Protein AF-A0A821GHP3-F1 (afdb_monomer_lite)

Radius of gyration: 17.49 Å; chains: 1; bounding box: 36×25×50 Å

Secondary structure (DSSP, 8-state):
--HHHH---EEEETTTTEEEE--TTS--SS---B---TTTT-TT-BSS---B--HHHHHHHHHHHHHHHHHHHTTS---SEEEETTEEEEEEEETTEEEEE-

InterPro domains:
  IPR010401 Glycogen debranching enzyme [PTHR10569] (1-86)
  IPR032790 Glycogen debranching enzyme, C-terminal [PF06202] (4-76)

pLDDT: mean 82.2, std 9.59, range [53.47, 97.5]

Foldseek 3Di:
DDPVQVDKDWDAPQVFRATFIGDQQAADDPQGDQDCDPPVVRHSGRPDHPGTGRPVRLVVVQVVLVVQCVCCVVVNHVDQWDADPVGIWGQDDDPSGGIHGD

Organism: NCBI:txid392032

Structure (mmCIF, N/CA/C/O backbone):
data_AF-A0A821GHP3-F1
#
_entry.id   AF-A0A821GHP3-F1
#
loop_
_atom_site.group_PDB
_atom_site.id
_atom_site.type_symbol
_atom_site.label_atom_id
_atom_site.label_alt_id
_atom_site.label_comp_id
_atom_site.label_asym_id
_atom_site.label_entity_id
_atom_site.label_seq_id
_atom_site.pdbx_PDB_ins_code
_atom_site.Cartn_x
_atom_site.Cartn_y
_atom_site.Cartn_z
_atom_site.occupancy
_atom_site.B_iso_or_equiv
_atom_site.auth_seq_id
_atom_site.auth_comp_id
_atom_site.auth_asym_id
_atom_site.auth_atom_id
_atom_site.pdbx_PDB_model_num
ATOM 1 N N . MET A 1 1 ? 4.175 -6.725 -24.291 1.00 62.25 1 MET A N 1
ATOM 2 C CA . MET A 1 1 ? 4.151 -7.314 -22.939 1.00 62.25 1 MET A CA 1
ATOM 3 C C . MET A 1 1 ? 4.434 -8.789 -23.109 1.00 62.25 1 MET A C 1
ATOM 5 O O . MET A 1 1 ? 3.852 -9.371 -24.017 1.00 62.25 1 MET A O 1
ATOM 9 N N . SER A 1 2 ? 5.380 -9.334 -22.354 1.00 70.75 2 SER A N 1
ATOM 10 C CA . SER A 1 2 ? 5.669 -10.767 -22.388 1.00 70.75 2 SER A CA 1
ATOM 11 C C . SER A 1 2 ? 4.670 -11.535 -21.514 1.00 70.75 2 SER A C 1
ATOM 13 O O . SER A 1 2 ? 3.975 -10.923 -20.694 1.00 70.75 2 SER A O 1
ATOM 15 N N . ASP A 1 3 ? 4.594 -12.856 -21.671 1.00 80.94 3 ASP A N 1
ATOM 16 C CA . ASP A 1 3 ? 3.702 -13.704 -20.868 1.00 80.94 3 ASP A CA 1
ATOM 17 C C . ASP A 1 3 ? 4.049 -13.627 -19.371 1.00 80.94 3 ASP A C 1
ATOM 19 O O . ASP A 1 3 ? 3.171 -13.654 -18.509 1.00 80.94 3 ASP A O 1
ATOM 23 N N . GLU A 1 4 ? 5.324 -13.416 -19.036 1.00 75.38 4 GLU A N 1
ATOM 24 C CA . GLU A 1 4 ? 5.788 -13.202 -17.664 1.00 75.38 4 GLU A CA 1
ATOM 25 C C . GLU A 1 4 ? 5.211 -11.920 -17.046 1.00 75.38 4 GLU A C 1
ATOM 27 O O . GLU A 1 4 ? 4.986 -11.867 -15.837 1.00 75.38 4 GLU A O 1
ATOM 32 N N . GLY A 1 5 ? 4.910 -10.904 -17.861 1.00 71.12 5 GLY A N 1
ATOM 33 C CA . GLY A 1 5 ? 4.265 -9.666 -17.421 1.00 71.12 5 GLY A CA 1
ATOM 34 C C . GLY A 1 5 ? 2.806 -9.849 -16.991 1.00 71.12 5 GLY A C 1
ATOM 35 O O . GLY A 1 5 ? 2.290 -9.034 -16.226 1.00 71.12 5 GLY A O 1
ATOM 36 N N . LEU A 1 6 ? 2.137 -10.922 -17.426 1.00 78.31 6 LEU A N 1
ATOM 37 C CA . LEU A 1 6 ? 0.749 -11.215 -17.046 1.00 78.31 6 LEU A CA 1
ATOM 38 C C . LEU A 1 6 ? 0.642 -11.753 -15.613 1.00 78.31 6 LEU A C 1
ATOM 40 O O . LEU A 1 6 ? -0.339 -11.476 -14.921 1.00 78.31 6 LEU A O 1
ATOM 44 N N . ASN A 1 7 ? 1.665 -12.473 -15.148 1.00 82.19 7 ASN A N 1
ATOM 45 C CA . ASN A 1 7 ? 1.687 -13.100 -13.831 1.00 82.19 7 ASN A CA 1
ATOM 46 C C . ASN A 1 7 ? 2.160 -12.115 -12.764 1.00 82.19 7 ASN A C 1
ATOM 48 O O . ASN A 1 7 ? 3.353 -11.982 -12.480 1.00 82.19 7 ASN A O 1
ATOM 52 N N . ASN A 1 8 ? 1.198 -11.420 -12.168 1.00 77.62 8 ASN A N 1
ATOM 53 C CA . ASN A 1 8 ? 1.4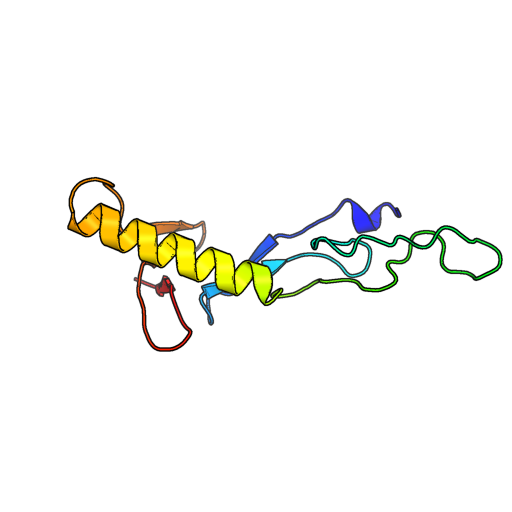60 -10.392 -11.180 1.00 77.62 8 ASN A CA 1
ATOM 54 C C . ASN A 1 8 ? 1.138 -10.858 -9.758 1.00 77.62 8 ASN A C 1
ATOM 56 O O . ASN A 1 8 ? 0.117 -11.507 -9.537 1.00 77.62 8 ASN A O 1
ATOM 60 N N . LYS A 1 9 ? 1.981 -10.495 -8.790 1.00 83.38 9 LYS A N 1
ATOM 61 C CA . LYS A 1 9 ? 1.746 -10.757 -7.367 1.00 83.38 9 LYS A CA 1
ATOM 62 C C . LYS A 1 9 ? 1.757 -9.432 -6.629 1.00 83.38 9 LYS A C 1
ATOM 64 O O . LYS A 1 9 ? 2.712 -8.679 -6.754 1.00 83.38 9 LYS A O 1
ATOM 69 N N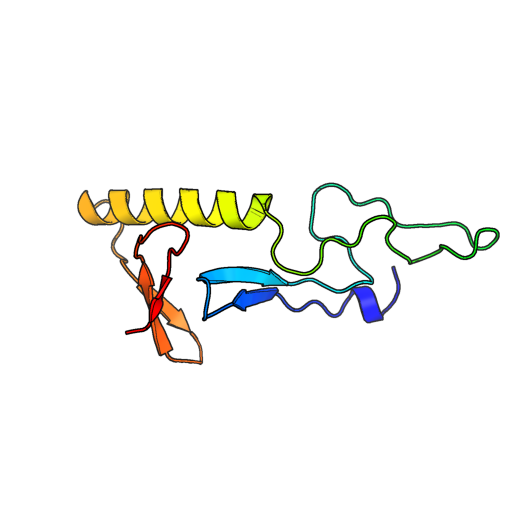 . ILE A 1 10 ? 0.700 -9.166 -5.875 1.00 87.12 10 ILE A N 1
ATOM 70 C CA . ILE A 1 10 ? 0.547 -7.962 -5.059 1.00 87.12 10 ILE A CA 1
ATOM 71 C C . ILE A 1 10 ? 0.140 -8.421 -3.664 1.00 87.12 10 ILE A C 1
ATOM 73 O O . ILE A 1 10 ? -0.648 -9.359 -3.526 1.00 87.12 10 ILE A O 1
ATOM 77 N N . GLY A 1 11 ? 0.684 -7.783 -2.640 1.00 88.06 11 GLY A N 1
ATOM 78 C CA . GLY A 1 11 ? 0.389 -8.096 -1.256 1.00 88.06 11 GLY A CA 1
ATOM 79 C C . GLY A 1 11 ? 0.865 -7.009 -0.306 1.00 88.06 11 GLY A C 1
ATOM 80 O O . GLY A 1 11 ? 1.150 -5.877 -0.699 1.00 88.06 11 GLY A O 1
ATOM 81 N N . ILE A 1 12 ? 0.926 -7.385 0.965 1.00 87.50 12 ILE A N 1
ATOM 82 C CA . ILE A 1 12 ? 1.433 -6.551 2.045 1.00 87.50 12 ILE A CA 1
ATOM 83 C C . ILE A 1 12 ? 2.699 -7.206 2.582 1.00 87.50 12 ILE A C 1
ATOM 85 O O . ILE A 1 12 ? 2.703 -8.399 2.892 1.00 87.50 12 ILE A O 1
ATOM 89 N N . ASP A 1 13 ? 3.766 -6.429 2.727 1.00 85.75 13 ASP A N 1
ATOM 90 C CA . ASP A 1 13 ? 4.899 -6.845 3.542 1.00 85.75 13 ASP A CA 1
ATOM 91 C C . ASP A 1 13 ? 4.485 -6.781 5.014 1.00 85.75 13 ASP A C 1
ATOM 93 O O . ASP A 1 13 ? 4.356 -5.706 5.592 1.00 85.75 13 ASP A O 1
ATOM 97 N N . THR 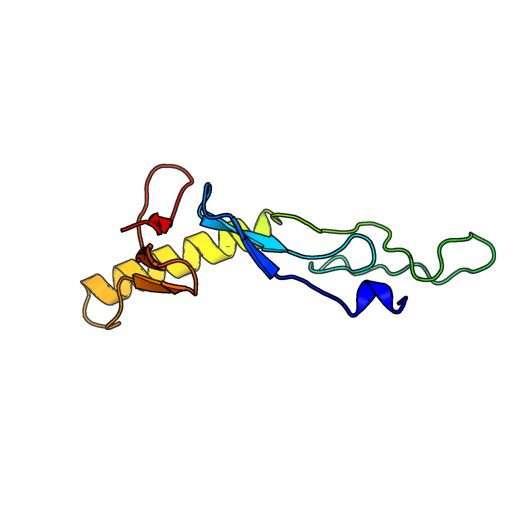A 1 14 ? 4.284 -7.938 5.637 1.00 79.88 14 THR A N 1
ATOM 98 C CA . THR A 1 14 ? 3.800 -8.043 7.019 1.00 79.88 14 THR A CA 1
ATOM 99 C C . THR A 1 14 ? 4.774 -7.482 8.056 1.00 79.88 14 THR A C 1
ATOM 101 O O . THR A 1 14 ? 4.374 -7.291 9.200 1.00 79.88 14 THR A O 1
ATOM 104 N N . LYS A 1 15 ? 6.041 -7.219 7.698 1.00 80.38 15 LYS A N 1
ATOM 105 C CA . LYS A 1 15 ? 7.005 -6.564 8.597 1.00 80.38 15 LYS A CA 1
ATOM 106 C C . LYS A 1 15 ? 6.834 -5.050 8.630 1.00 80.38 15 LYS A C 1
ATOM 108 O O . LYS A 1 15 ? 7.121 -4.435 9.650 1.00 80.38 15 LYS A O 1
ATOM 113 N N . THR A 1 16 ? 6.421 -4.452 7.513 1.00 81.44 16 THR A N 1
ATOM 114 C CA . THR A 1 16 ? 6.343 -2.991 7.346 1.00 81.44 16 THR A CA 1
ATOM 115 C C . THR A 1 16 ? 4.908 -2.475 7.204 1.00 81.44 16 THR A C 1
ATOM 117 O O . THR A 1 16 ? 4.653 -1.282 7.345 1.00 81.44 16 THR A O 1
ATOM 120 N N . GLY A 1 17 ? 3.955 -3.353 6.900 1.00 81.62 17 GLY A N 1
ATOM 121 C CA . GLY A 1 17 ? 2.600 -2.992 6.493 1.00 81.62 17 GLY A CA 1
ATOM 122 C C . GLY A 1 17 ? 2.525 -2.379 5.091 1.00 81.62 17 GLY A C 1
ATOM 123 O O . GLY A 1 17 ? 1.455 -1.946 4.673 1.00 81.62 17 GLY A O 1
ATOM 124 N N . PHE A 1 18 ? 3.632 -2.316 4.343 1.00 88.44 18 PHE A N 1
ATOM 125 C CA . PHE A 1 18 ? 3.653 -1.649 3.045 1.00 88.44 18 PHE A CA 1
ATOM 126 C C . PHE A 1 18 ? 3.034 -2.517 1.958 1.00 88.44 18 PHE A C 1
ATOM 128 O O . PHE A 1 18 ? 3.335 -3.705 1.845 1.00 88.44 18 PHE A O 1
ATOM 135 N N .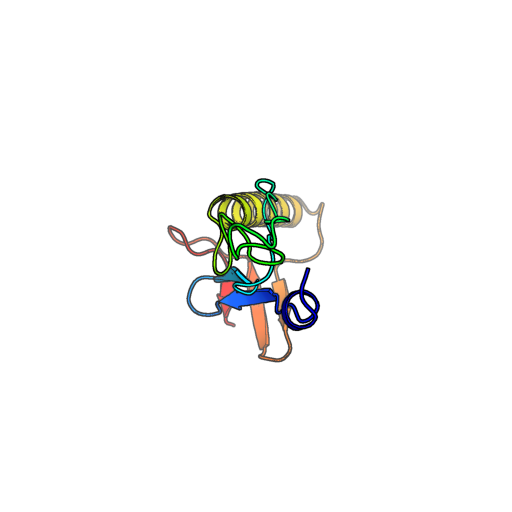 VAL A 1 19 ? 2.231 -1.883 1.103 1.00 88.94 19 VAL A N 1
ATOM 136 C CA . VAL A 1 19 ? 1.802 -2.481 -0.162 1.00 88.94 19 VAL A CA 1
ATOM 137 C C . VAL A 1 19 ? 3.034 -2.704 -1.028 1.00 88.94 19 VAL A C 1
ATOM 139 O O . VAL A 1 19 ? 3.796 -1.768 -1.284 1.00 88.94 19 VAL A O 1
ATOM 142 N N . CYS A 1 20 ? 3.216 -3.940 -1.471 1.00 88.75 20 CYS A N 1
ATOM 143 C CA . CYS A 1 20 ? 4.302 -4.348 -2.342 1.00 88.75 20 CYS A CA 1
ATOM 144 C C . CYS A 1 20 ? 3.779 -5.290 -3.424 1.00 88.75 20 CYS A C 1
ATOM 146 O O . CYS A 1 20 ? 2.813 -6.029 -3.224 1.00 88.75 20 CYS A O 1
ATOM 148 N N . GLY A 1 21 ? 4.395 -5.267 -4.597 1.00 86.75 21 GLY A N 1
ATOM 149 C CA . GLY A 1 21 ? 3.943 -6.119 -5.684 1.00 86.75 21 GLY A CA 1
ATOM 150 C C . GLY A 1 21 ? 4.680 -5.871 -6.978 1.00 86.75 21 GLY A C 1
ATOM 151 O O . GLY A 1 21 ? 5.731 -5.234 -6.992 1.00 86.75 21 GLY A O 1
ATOM 152 N N . GLY A 1 22 ? 4.141 -6.411 -8.059 1.00 84.56 22 GLY A N 1
ATOM 153 C CA . GLY A 1 22 ? 4.709 -6.239 -9.379 1.00 84.56 22 GLY A CA 1
ATOM 154 C C . GLY A 1 22 ? 5.634 -7.362 -9.792 1.00 84.56 22 GLY A C 1
ATOM 155 O O . GLY A 1 22 ? 5.919 -8.325 -9.076 1.00 84.56 22 GLY A O 1
ATOM 156 N N . ASN A 1 23 ? 6.112 -7.215 -11.017 1.00 81.31 23 ASN A N 1
ATOM 157 C CA . ASN A 1 23 ? 7.222 -7.978 -11.532 1.00 81.31 23 ASN A CA 1
ATOM 158 C C . ASN A 1 23 ? 8.036 -7.082 -12.468 1.00 81.31 23 ASN A C 1
ATOM 160 O O . ASN A 1 23 ? 7.521 -6.132 -13.059 1.00 81.31 23 ASN A O 1
ATOM 164 N N . ARG A 1 24 ? 9.304 -7.437 -12.658 1.00 78.94 24 ARG A N 1
ATOM 165 C CA . ARG A 1 24 ? 10.246 -6.721 -13.530 1.00 78.94 24 ARG A CA 1
ATOM 166 C C . ARG A 1 24 ? 9.836 -6.609 -15.009 1.00 78.94 24 ARG A C 1
ATOM 168 O O . ARG A 1 24 ? 10.560 -5.985 -15.778 1.00 78.94 24 ARG A O 1
ATOM 175 N N . TRP A 1 25 ? 8.762 -7.274 -15.432 1.00 74.94 25 TRP A N 1
ATOM 176 C CA . TRP A 1 25 ? 8.258 -7.331 -16.810 1.00 74.94 25 TRP A CA 1
ATOM 177 C C . TRP A 1 25 ? 7.003 -6.468 -17.003 1.00 74.94 25 TRP A C 1
ATOM 179 O O . TRP A 1 25 ? 6.475 -6.378 -18.114 1.00 74.94 25 TRP A O 1
ATOM 189 N N . LYS A 1 26 ? 6.522 -5.826 -15.931 1.00 71.06 26 LYS A N 1
ATOM 190 C CA . LYS A 1 26 ? 5.290 -5.046 -15.892 1.00 71.06 26 LYS A CA 1
ATOM 191 C C . LYS A 1 26 ? 5.521 -3.687 -15.229 1.00 71.06 26 LYS A C 1
ATOM 193 O O . LYS A 1 26 ? 6.408 -3.509 -14.400 1.00 71.06 26 LYS A O 1
ATOM 198 N N . PHE A 1 27 ? 4.676 -2.733 -15.594 1.00 66.19 27 PHE A N 1
ATOM 199 C CA . PHE A 1 27 ? 4.527 -1.467 -14.890 1.00 66.19 27 PHE A CA 1
ATOM 200 C C . PHE A 1 27 ? 3.297 -1.517 -13.999 1.00 66.19 27 PHE A C 1
ATOM 202 O O . PHE A 1 27 ? 2.242 -1.991 -14.422 1.00 66.19 27 PHE A O 1
ATOM 209 N N . GLU A 1 28 ? 3.428 -0.998 -12.785 1.00 59.62 28 GLU A N 1
ATOM 210 C CA . GLU A 1 28 ? 2.303 -0.877 -11.852 1.00 59.62 28 GLU A CA 1
ATOM 211 C C . GLU A 1 28 ? 1.946 0.577 -11.536 1.00 59.62 28 GLU A C 1
ATOM 213 O O . GLU A 1 28 ? 0.885 0.857 -10.982 1.00 59.62 28 GLU A O 1
ATOM 218 N N . ALA A 1 29 ? 2.824 1.515 -11.892 1.00 61.84 29 ALA A N 1
ATOM 219 C CA . ALA A 1 29 ? 2.639 2.939 -11.670 1.00 61.84 29 ALA A CA 1
ATOM 220 C C . ALA A 1 29 ? 2.280 3.679 -12.967 1.00 61.84 29 ALA A C 1
ATOM 222 O O . ALA A 1 29 ? 2.354 3.138 -14.063 1.00 61.84 29 ALA A O 1
ATOM 223 N N . TRP A 1 30 ? 1.948 4.966 -12.830 1.00 68.88 30 TRP A N 1
ATOM 224 C CA . TRP A 1 30 ? 1.578 5.855 -13.942 1.00 68.88 30 TRP A CA 1
ATOM 225 C C . TRP A 1 30 ? 2.666 6.040 -15.021 1.00 68.88 30 TRP A C 1
ATOM 227 O O . TRP A 1 30 ? 2.385 6.617 -16.063 1.00 68.88 30 TRP A O 1
ATOM 237 N N . ILE A 1 31 ? 3.902 5.602 -14.757 1.00 66.25 31 ILE A N 1
ATOM 238 C CA . ILE A 1 31 ? 5.004 5.602 -15.723 1.00 66.25 31 ILE A CA 1
ATOM 239 C C . ILE A 1 31 ? 4.978 4.241 -16.423 1.00 66.25 31 ILE A C 1
ATOM 241 O O . ILE A 1 31 ? 5.568 3.286 -15.929 1.00 66.25 31 ILE A O 1
ATOM 245 N N . ASP A 1 32 ? 4.280 4.142 -17.550 1.00 68.56 32 ASP A N 1
ATOM 246 C CA . ASP A 1 32 ? 3.925 2.882 -18.218 1.00 68.56 32 ASP A CA 1
ATOM 247 C C . ASP A 1 32 ? 4.637 2.671 -19.570 1.00 68.56 32 ASP A C 1
ATOM 249 O O . ASP A 1 32 ? 4.116 2.036 -20.490 1.00 68.56 32 ASP A O 1
ATOM 253 N N . ASN A 1 33 ? 5.863 3.186 -19.708 1.00 78.19 33 ASN A N 1
ATOM 254 C CA . ASN A 1 33 ? 6.560 3.213 -20.996 1.00 78.19 33 ASN A CA 1
ATOM 255 C C . ASN A 1 33 ? 7.184 1.863 -21.399 1.00 78.19 33 ASN A C 1
ATOM 257 O O . ASN A 1 33 ? 8.382 1.625 -21.218 1.00 78.19 33 ASN A O 1
ATOM 261 N N . MET A 1 34 ? 6.365 0.982 -21.967 1.00 81.44 34 MET A N 1
ATOM 262 C CA . MET A 1 34 ? 6.775 -0.326 -22.475 1.00 81.44 34 MET A CA 1
ATOM 263 C C . MET A 1 34 ? 7.622 -0.212 -23.741 1.00 81.44 34 MET A C 1
ATOM 265 O O . MET A 1 34 ? 7.170 0.307 -24.762 1.00 81.44 34 MET A O 1
ATOM 269 N N . GLY A 1 35 ? 8.831 -0.778 -23.705 1.00 83.50 35 GLY A N 1
ATOM 270 C CA . GLY A 1 35 ? 9.671 -0.861 -24.890 1.00 83.50 35 GLY A CA 1
ATOM 271 C C . GLY A 1 35 ? 8.974 -1.633 -26.014 1.00 83.50 35 GLY A C 1
ATOM 272 O O . GLY A 1 35 ? 8.309 -2.650 -25.787 1.00 83.50 35 GLY A O 1
ATOM 273 N N . SER A 1 36 ? 9.113 -1.142 -27.245 1.00 86.75 36 SER A N 1
ATOM 274 C CA . SER A 1 36 ? 8.433 -1.674 -28.435 1.00 86.75 36 SER A CA 1
ATOM 275 C C . SER A 1 36 ? 9.380 -1.990 -29.599 1.00 86.75 36 SER A C 1
ATOM 277 O O . SER A 1 36 ? 8.934 -2.504 -30.624 1.00 86.75 36 SER A O 1
ATOM 279 N N . SER A 1 37 ? 10.682 -1.715 -29.459 1.00 87.69 37 SER A N 1
ATOM 280 C CA . SER A 1 37 ? 11.655 -1.814 -30.547 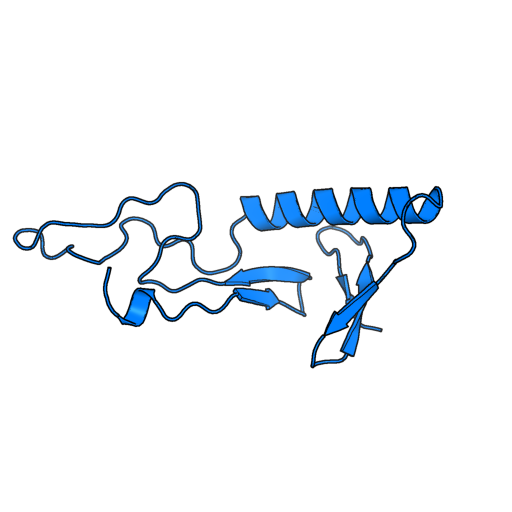1.00 87.69 37 SER A CA 1
ATOM 281 C C . SER A 1 37 ? 12.425 -3.131 -30.507 1.00 87.69 37 SER A C 1
ATOM 283 O O . SER A 1 37 ? 13.210 -3.391 -29.593 1.00 87.69 37 SER A O 1
ATOM 285 N N . ASP A 1 38 ? 12.254 -3.929 -31.561 1.00 88.88 38 ASP A N 1
ATOM 286 C CA . ASP A 1 38 ? 13.071 -5.120 -31.813 1.00 88.88 38 ASP A CA 1
ATOM 287 C C . ASP A 1 38 ? 14.534 -4.735 -32.108 1.00 88.88 38 ASP A C 1
ATOM 289 O O . ASP A 1 38 ? 15.463 -5.355 -31.600 1.00 88.88 38 ASP A O 1
ATOM 293 N N . LYS A 1 39 ? 14.763 -3.646 -32.861 1.00 93.25 39 LYS A N 1
ATOM 294 C CA . LYS A 1 39 ? 16.116 -3.178 -33.229 1.00 93.25 39 LYS A CA 1
ATOM 295 C C . LYS A 1 39 ? 16.938 -2.718 -32.026 1.00 93.25 39 LYS A C 1
ATOM 297 O O . LYS A 1 39 ? 18.153 -2.868 -32.026 1.00 93.25 39 LYS A O 1
ATOM 302 N N . ALA A 1 40 ? 16.275 -2.130 -31.032 1.00 88.94 40 ALA A N 1
ATOM 303 C CA . ALA A 1 40 ? 16.906 -1.696 -29.789 1.00 88.94 40 ALA A CA 1
ATOM 304 C C . ALA A 1 40 ? 16.904 -2.794 -28.710 1.00 88.94 40 ALA A C 1
ATOM 306 O O . ALA A 1 40 ? 17.319 -2.527 -27.586 1.00 88.94 40 ALA A O 1
ATOM 307 N N . ASN A 1 41 ? 16.416 -3.998 -29.035 1.00 86.75 41 ASN A N 1
ATOM 308 C CA . ASN A 1 41 ? 16.297 -5.136 -28.126 1.00 86.75 41 ASN A CA 1
ATOM 309 C C . ASN A 1 41 ? 15.597 -4.794 -26.794 1.00 86.75 41 ASN A C 1
ATOM 311 O O . ASN A 1 41 ? 16.012 -5.242 -25.728 1.00 86.75 41 ASN A O 1
ATOM 315 N N . ASN A 1 42 ? 14.557 -3.955 -26.846 1.00 84.69 42 ASN A N 1
ATOM 316 C CA . ASN A 1 42 ? 13.814 -3.513 -25.660 1.00 84.69 42 ASN A CA 1
ATOM 317 C C . ASN A 1 42 ? 12.324 -3.874 -25.706 1.00 84.69 42 ASN A C 1
ATOM 319 O O . ASN A 1 42 ? 11.578 -3.544 -24.785 1.00 84.69 42 ASN A O 1
ATOM 323 N N . LYS A 1 43 ? 11.870 -4.538 -26.774 1.00 85.88 43 LYS A N 1
ATOM 324 C CA . LYS A 1 43 ? 10.466 -4.902 -26.949 1.00 85.88 43 LYS A CA 1
ATOM 325 C C . LYS A 1 43 ? 9.980 -5.789 -25.806 1.00 85.88 43 LYS A C 1
ATOM 327 O O . LYS A 1 43 ? 10.542 -6.844 -25.548 1.00 85.88 43 LYS A O 1
ATOM 332 N N . GLY A 1 44 ? 8.910 -5.363 -25.142 1.00 80.94 44 GLY A N 1
ATOM 333 C CA . GLY A 1 44 ? 8.332 -6.085 -24.011 1.00 80.94 44 GLY A CA 1
ATOM 334 C C . GLY A 1 44 ? 9.076 -5.902 -22.688 1.00 80.94 44 GLY A C 1
ATOM 335 O O . GLY A 1 44 ? 8.627 -6.465 -21.694 1.00 80.94 44 GLY A O 1
ATOM 336 N N . HIS A 1 45 ? 10.147 -5.101 -22.657 1.00 80.31 45 HIS A N 1
ATOM 337 C CA . HIS A 1 45 ? 10.839 -4.745 -21.426 1.00 80.31 45 HIS A CA 1
ATOM 338 C C . HIS A 1 45 ? 10.398 -3.367 -20.934 1.00 80.31 45 HIS A C 1
ATOM 340 O O . HIS A 1 45 ? 10.417 -2.396 -21.703 1.00 80.31 45 HIS A O 1
ATOM 346 N N . PRO A 1 46 ? 10.031 -3.249 -19.651 1.00 80.12 46 PRO A N 1
ATOM 347 C CA . PRO A 1 46 ? 9.725 -1.958 -19.085 1.00 80.12 46 PRO A CA 1
ATOM 348 C C . PRO A 1 46 ? 10.982 -1.085 -18.952 1.00 80.12 46 PRO A C 1
ATOM 350 O O . PRO A 1 46 ? 12.014 -1.549 -18.474 1.00 80.12 46 PRO A O 1
ATOM 353 N N . ALA A 1 47 ? 10.899 0.196 -19.328 1.00 78.56 47 ALA A N 1
ATOM 354 C CA . ALA A 1 47 ? 11.977 1.168 -19.119 1.00 78.56 47 ALA A CA 1
ATOM 355 C C . ALA A 1 47 ? 12.178 1.537 -17.635 1.00 78.56 47 ALA A C 1
ATOM 357 O O . ALA A 1 47 ? 13.258 1.954 -17.224 1.00 78.56 47 ALA A O 1
ATOM 358 N N . THR A 1 48 ? 11.128 1.411 -16.825 1.00 72.00 48 THR A N 1
ATOM 359 C CA . THR A 1 48 ? 11.138 1.714 -15.387 1.00 72.00 48 THR A CA 1
ATOM 360 C C . THR A 1 48 ? 10.174 0.763 -14.680 1.00 72.00 48 THR A C 1
ATOM 362 O O . THR A 1 48 ? 9.053 1.160 -14.366 1.00 72.00 48 THR A O 1
ATOM 365 N N . PRO A 1 49 ? 10.548 -0.514 -14.491 1.00 68.00 49 PRO A N 1
ATOM 366 C CA . PRO A 1 49 ? 9.742 -1.410 -13.678 1.00 68.00 49 PRO A CA 1
ATOM 367 C C . PRO A 1 49 ? 9.631 -0.829 -12.263 1.00 68.00 49 PRO A C 1
ATOM 369 O O . PRO A 1 49 ? 10.617 -0.377 -11.682 1.00 68.00 49 PRO A O 1
ATOM 372 N N . THR A 1 50 ? 8.404 -0.760 -11.754 1.00 69.56 50 THR A N 1
ATOM 373 C CA . THR A 1 50 ? 8.084 -0.233 -10.419 1.00 69.56 50 THR A CA 1
ATOM 374 C C . THR A 1 50 ? 7.613 -1.360 -9.510 1.00 69.56 50 THR A C 1
ATOM 376 O O . THR A 1 50 ? 6.603 -1.214 -8.824 1.00 69.56 50 THR A O 1
ATOM 379 N N . ASP A 1 51 ? 8.290 -2.502 -9.573 1.00 78.50 51 ASP A N 1
ATOM 380 C CA . ASP A 1 51 ? 8.078 -3.613 -8.658 1.00 78.50 51 ASP A CA 1
ATOM 381 C C . ASP A 1 51 ? 8.653 -3.302 -7.263 1.00 78.50 51 ASP A C 1
ATOM 383 O O . ASP A 1 51 ? 9.562 -2.486 -7.095 1.00 78.50 51 ASP A O 1
ATOM 387 N N . GLY A 1 52 ? 8.073 -3.916 -6.234 1.00 84.94 52 GLY A N 1
ATOM 388 C CA . GLY A 1 52 ? 8.336 -3.611 -4.828 1.00 84.94 52 GLY A CA 1
ATOM 389 C C . GLY A 1 52 ? 7.320 -2.632 -4.233 1.00 84.94 52 GLY A C 1
ATOM 390 O O . GLY A 1 52 ? 6.142 -2.647 -4.587 1.00 84.94 52 GLY A O 1
ATOM 391 N N . SER A 1 53 ? 7.758 -1.808 -3.279 1.00 85.44 53 SER A N 1
ATOM 392 C CA . SER A 1 53 ? 6.881 -0.896 -2.530 1.00 85.44 53 SER A CA 1
ATOM 393 C C . SER A 1 53 ? 6.937 0.518 -3.100 1.00 85.44 53 SER A C 1
ATOM 395 O O . SER A 1 53 ? 7.726 1.358 -2.658 1.00 85.44 53 SER A O 1
ATOM 397 N N . ALA A 1 54 ? 6.099 0.802 -4.098 1.00 86.06 54 ALA A N 1
ATOM 398 C CA . ALA A 1 54 ? 6.039 2.129 -4.700 1.00 86.06 54 ALA A CA 1
ATOM 399 C C . ALA A 1 54 ? 5.631 3.190 -3.659 1.00 86.06 54 ALA A C 1
ATOM 401 O O . ALA A 1 54 ? 4.539 3.130 -3.092 1.00 86.06 54 ALA A O 1
ATOM 402 N N . VAL A 1 55 ? 6.470 4.215 -3.464 1.00 85.88 55 VAL A N 1
ATOM 403 C CA . VAL A 1 55 ? 6.274 5.278 -2.452 1.00 85.88 55 VAL A CA 1
ATOM 404 C C . VAL A 1 55 ? 4.879 5.905 -2.526 1.00 85.88 55 VAL A C 1
ATOM 406 O O . VAL A 1 55 ? 4.245 6.143 -1.500 1.00 85.88 55 VAL A O 1
ATOM 409 N N . LYS A 1 56 ? 4.362 6.129 -3.741 1.00 85.75 56 LYS A N 1
ATOM 410 C CA . LYS A 1 56 ? 3.018 6.681 -3.955 1.00 85.75 56 LYS A CA 1
ATOM 411 C C . LYS A 1 56 ? 1.918 5.758 -3.419 1.00 85.75 56 LYS A C 1
ATOM 413 O O . LYS A 1 56 ? 0.977 6.252 -2.807 1.00 85.75 56 LYS A O 1
ATOM 418 N N . LEU A 1 57 ? 2.028 4.447 -3.638 1.00 87.94 57 LEU A N 1
ATOM 419 C CA . LEU A 1 57 ? 1.050 3.474 -3.142 1.00 87.94 57 LEU A CA 1
ATOM 420 C C . LEU A 1 57 ? 1.120 3.351 -1.622 1.00 87.94 57 LEU A C 1
ATOM 422 O O . LEU A 1 57 ? 0.079 3.360 -0.975 1.00 87.94 57 LEU A O 1
ATOM 426 N N . VAL A 1 58 ? 2.326 3.330 -1.050 1.00 89.50 58 VAL A N 1
ATOM 427 C CA . VAL A 1 58 ? 2.509 3.330 0.409 1.00 89.50 58 VAL A CA 1
ATOM 428 C C . VAL A 1 58 ? 1.891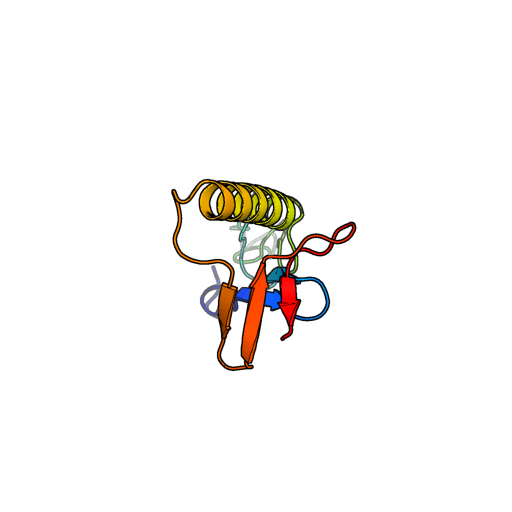 4.584 1.034 1.00 89.50 58 VAL A C 1
ATOM 430 O O . VAL A 1 58 ? 1.134 4.480 1.996 1.00 89.50 58 VAL A O 1
ATOM 433 N N . GLY A 1 59 ? 2.142 5.765 0.457 1.00 89.00 59 GLY A N 1
ATOM 434 C CA . GLY A 1 59 ? 1.563 7.025 0.927 1.00 89.00 59 GLY A CA 1
ATOM 435 C C . GLY A 1 59 ? 0.035 7.054 0.840 1.00 89.00 59 GLY A C 1
ATOM 436 O O . GLY A 1 59 ? -0.624 7.389 1.821 1.00 89.00 59 GLY A O 1
ATOM 437 N N . LEU A 1 60 ? -0.536 6.649 -0.300 1.00 90.94 60 LEU A N 1
ATOM 438 C CA . LEU A 1 60 ? -1.991 6.570 -0.479 1.00 90.94 60 LEU A CA 1
ATOM 439 C C . LEU A 1 60 ? -2.631 5.569 0.488 1.00 90.94 60 LEU A C 1
ATOM 441 O O . LEU A 1 60 ? -3.618 5.904 1.138 1.00 90.94 60 LEU A O 1
ATOM 445 N N . SER A 1 61 ? -2.045 4.377 0.624 1.00 90.81 61 SER A N 1
ATOM 446 C CA . SER A 1 61 ? -2.494 3.353 1.572 1.00 90.81 61 SER A CA 1
ATOM 447 C C . SER A 1 61 ? -2.525 3.903 2.996 1.00 90.81 61 SER A C 1
ATOM 449 O O . SER A 1 61 ? -3.533 3.782 3.687 1.00 90.81 61 SER A O 1
ATOM 451 N N . ARG A 1 62 ? -1.451 4.582 3.415 1.00 88.62 62 ARG A N 1
ATOM 452 C CA . ARG A 1 62 ? -1.360 5.206 4.736 1.00 88.62 62 ARG A CA 1
ATOM 453 C C . ARG A 1 62 ? -2.462 6.246 4.957 1.00 88.62 62 ARG A C 1
ATOM 455 O O . ARG A 1 62 ? -3.082 6.255 6.016 1.00 88.62 62 ARG A O 1
ATOM 462 N N . THR A 1 63 ? -2.712 7.122 3.981 1.00 90.69 63 THR A N 1
ATOM 463 C CA . THR A 1 63 ? -3.755 8.158 4.083 1.00 90.69 63 THR A CA 1
ATOM 464 C C . THR A 1 63 ? -5.155 7.555 4.170 1.00 90.69 63 THR A C 1
ATOM 466 O O . THR A 1 63 ? -5.959 8.011 4.979 1.00 90.69 63 THR A O 1
ATOM 469 N N . VAL A 1 64 ? -5.445 6.516 3.381 1.00 92.50 64 VAL A N 1
ATOM 470 C CA . VAL A 1 64 ? -6.749 5.838 3.407 1.00 92.50 64 VAL A CA 1
ATOM 471 C C . VAL A 1 64 ? -6.975 5.131 4.740 1.00 92.50 64 VAL A C 1
ATOM 473 O O . VAL A 1 64 ? -8.042 5.288 5.323 1.00 92.50 64 VAL A O 1
ATOM 476 N N . ILE A 1 65 ? -5.977 4.415 5.264 1.00 90.75 65 ILE A N 1
ATOM 477 C CA . ILE A 1 65 ? -6.091 3.730 6.561 1.00 90.75 65 ILE A CA 1
ATOM 478 C C . ILE A 1 65 ? -6.284 4.743 7.698 1.00 90.75 65 ILE A C 1
ATOM 480 O O . ILE A 1 65 ? -7.090 4.509 8.594 1.00 90.75 65 ILE A O 1
ATOM 484 N N . ALA A 1 66 ? -5.618 5.901 7.635 1.00 89.81 66 ALA A N 1
ATOM 485 C CA . ALA A 1 66 ? -5.792 6.963 8.627 1.00 89.81 66 ALA A CA 1
ATOM 486 C C . ALA A 1 66 ? -7.219 7.520 8.608 1.00 89.81 66 ALA A C 1
ATOM 488 O O . ALA A 1 66 ? -7.836 7.694 9.657 1.00 89.81 66 ALA A O 1
ATOM 489 N N . TRP A 1 67 ? -7.755 7.754 7.409 1.00 93.25 67 TRP A N 1
ATOM 490 C CA . TRP A 1 67 ? -9.131 8.200 7.237 1.00 93.25 67 TRP A CA 1
ATOM 491 C C . TRP A 1 67 ? -10.139 7.149 7.721 1.00 93.25 67 TRP A C 1
ATOM 493 O O . TRP A 1 67 ? -11.060 7.490 8.453 1.00 93.25 67 TRP A O 1
ATOM 503 N N . ILE A 1 68 ? -9.939 5.871 7.389 1.00 92.50 68 ILE A N 1
ATOM 504 C CA . ILE A 1 68 ? -10.798 4.769 7.847 1.00 92.50 68 ILE A CA 1
ATOM 505 C C . ILE A 1 68 ? -10.820 4.676 9.376 1.00 92.50 68 ILE A C 1
ATOM 507 O O . ILE A 1 68 ? -11.894 4.550 9.960 1.00 92.50 68 ILE A O 1
ATOM 511 N N . LEU A 1 69 ? -9.657 4.780 10.026 1.00 91.31 69 LEU A N 1
ATOM 512 C CA . LEU A 1 69 ? -9.561 4.743 11.484 1.00 91.31 69 LEU A CA 1
ATOM 513 C C . LEU A 1 69 ? -10.336 5.902 12.126 1.00 91.31 69 LEU A C 1
ATOM 515 O O . LEU A 1 69 ? -11.075 5.690 13.085 1.00 91.31 69 LEU A O 1
ATOM 519 N N . GLN A 1 70 ? -10.224 7.109 11.565 1.00 93.19 70 GLN A N 1
ATOM 520 C CA . GLN A 1 70 ? -11.009 8.258 12.012 1.00 93.19 70 GLN A CA 1
ATOM 521 C C . GLN A 1 70 ? -12.516 8.019 11.822 1.00 93.19 70 GLN A C 1
ATOM 523 O O . GLN A 1 70 ? -13.294 8.224 12.749 1.00 93.19 70 GLN A O 1
ATOM 528 N N . MET A 1 71 ? -12.937 7.528 10.652 1.00 95.94 71 MET A N 1
ATOM 529 C CA . MET A 1 71 ? -14.346 7.216 10.386 1.00 95.94 71 MET A CA 1
ATOM 530 C C . MET A 1 71 ? -14.882 6.135 11.332 1.00 95.94 71 MET A C 1
ATOM 532 O O . MET A 1 71 ? -16.053 6.178 11.704 1.00 95.94 71 MET A O 1
ATOM 536 N N . ASN A 1 72 ? -14.048 5.178 11.746 1.00 94.75 72 ASN A N 1
ATOM 537 C CA . ASN A 1 72 ? -14.431 4.175 12.733 1.00 94.75 72 ASN A CA 1
ATOM 538 C C . ASN A 1 72 ? -14.640 4.778 14.124 1.00 94.75 72 ASN A C 1
ATOM 540 O O . ASN A 1 72 ? -15.667 4.523 14.749 1.00 94.75 72 ASN A O 1
ATOM 544 N N . GLN A 1 73 ? -13.732 5.652 14.560 1.00 93.12 73 GLN A N 1
ATOM 545 C CA . GLN A 1 73 ? -13.851 6.375 15.831 1.00 93.12 73 GLN A CA 1
ATOM 546 C C . GLN A 1 73 ? -15.084 7.288 15.881 1.00 93.12 73 GLN A C 1
ATOM 548 O O . GLN A 1 73 ? -15.707 7.430 16.930 1.00 93.12 73 GLN A O 1
ATOM 553 N N . GLU A 1 74 ? -15.462 7.877 14.747 1.00 96.69 74 GLU A N 1
ATOM 554 C CA . GLU A 1 74 ? -16.665 8.706 14.604 1.00 96.69 74 GLU A CA 1
ATOM 555 C C . GLU A 1 74 ? -17.957 7.875 14.436 1.00 96.69 74 GLU A C 1
ATOM 557 O O . GLU A 1 74 ? -19.054 8.428 14.384 1.00 96.69 74 GLU A O 1
ATOM 562 N N . GLY A 1 75 ? -17.858 6.541 14.364 1.00 97.06 75 GLY A N 1
ATOM 563 C CA . GLY A 1 75 ? -19.002 5.639 14.186 1.00 97.06 75 GLY A CA 1
ATOM 564 C C . GLY A 1 75 ? -19.560 5.597 12.757 1.00 97.06 75 GLY A C 1
ATOM 565 O O . GLY A 1 75 ? -20.625 5.027 12.522 1.00 97.06 75 GLY A O 1
ATOM 566 N N . HIS A 1 76 ? -18.850 6.181 11.790 1.00 97.50 76 HIS A N 1
ATOM 567 C CA . HIS A 1 76 ? -19.203 6.188 10.369 1.00 97.50 76 HIS A CA 1
ATOM 568 C C . HIS A 1 76 ? -18.699 4.956 9.607 1.00 97.50 76 HIS A C 1
ATOM 570 O O . HIS A 1 76 ? -19.166 4.686 8.500 1.00 97.50 76 HIS A O 1
ATOM 576 N N . TYR A 1 77 ? -17.770 4.195 10.188 1.00 95.12 77 TYR A N 1
ATOM 577 C CA . TYR A 1 77 ? -17.230 2.978 9.590 1.00 95.12 77 TYR A CA 1
ATOM 578 C C . TYR A 1 77 ? -17.116 1.847 10.624 1.00 95.12 77 TYR A C 1
ATOM 580 O O . TYR A 1 77 ? -16.574 2.065 11.699 1.00 95.12 77 TYR A O 1
ATOM 588 N N . PRO A 1 78 ? -17.599 0.624 10.358 1.00 95.50 78 PRO A N 1
ATOM 589 C CA . PRO A 1 78 ? -17.737 -0.382 11.413 1.00 95.50 78 PRO A CA 1
ATOM 590 C C . PRO A 1 78 ? -16.479 -1.224 11.679 1.00 95.50 78 PRO A C 1
ATOM 592 O O . PRO A 1 78 ? -16.481 -1.980 12.644 1.00 95.50 78 PRO A O 1
ATOM 595 N N . TYR A 1 79 ? -15.430 -1.127 10.853 1.00 92.75 79 TYR A N 1
ATOM 596 C CA . TYR A 1 79 ? -14.264 -2.017 10.945 1.00 92.75 79 TYR A CA 1
ATOM 597 C C . TYR A 1 79 ? -12.988 -1.284 11.377 1.00 92.75 79 TYR A C 1
ATOM 599 O O . TYR A 1 79 ? -12.694 -0.190 10.899 1.00 92.75 79 TYR A O 1
ATOM 607 N N . ASP A 1 80 ? -12.194 -1.938 12.217 1.00 89.75 80 ASP A N 1
ATOM 608 C CA . ASP A 1 80 ? -10.895 -1.480 12.728 1.00 89.75 80 ASP A CA 1
ATOM 609 C C . ASP A 1 80 ? -9.731 -2.404 12.312 1.00 89.75 80 ASP A C 1
ATOM 611 O O . ASP A 1 80 ? -8.583 -2.202 12.713 1.00 89.75 80 ASP A O 1
ATOM 615 N N . SER A 1 81 ? -10.028 -3.430 11.511 1.00 89.94 81 SER A N 1
ATOM 616 C CA . SER A 1 81 ? -9.124 -4.539 11.226 1.00 89.94 81 SER A CA 1
ATOM 617 C C . SER A 1 81 ? -9.391 -5.209 9.881 1.00 89.94 81 SER A C 1
ATOM 619 O O . SER A 1 81 ? -10.398 -4.960 9.212 1.00 89.94 81 SER A O 1
ATOM 621 N N . VAL A 1 82 ? -8.450 -6.060 9.472 1.00 89.31 82 VAL A N 1
ATOM 622 C CA . VAL A 1 82 ? -8.520 -6.887 8.267 1.00 89.31 82 VAL A CA 1
ATOM 623 C C . VAL A 1 82 ? -8.049 -8.310 8.564 1.00 89.31 82 VAL A C 1
ATOM 625 O O . VAL A 1 82 ? -7.081 -8.515 9.296 1.00 89.31 82 VAL A O 1
ATOM 628 N N . GLU A 1 83 ? -8.712 -9.297 7.967 1.00 89.31 83 GLU A N 1
ATOM 629 C CA . GLU A 1 83 ? -8.296 -10.700 8.015 1.00 89.31 83 GLU A CA 1
ATOM 630 C C . GLU A 1 83 ? -7.515 -11.078 6.756 1.00 89.31 83 GLU A C 1
ATOM 632 O O . GLU A 1 83 ? -7.878 -10.720 5.632 1.00 89.31 83 GLU A O 1
ATOM 637 N N . THR A 1 84 ? -6.443 -11.839 6.937 1.00 83.88 84 THR A N 1
ATOM 638 C CA . THR A 1 84 ? -5.669 -12.434 5.849 1.00 83.88 84 THR A CA 1
ATOM 639 C C . THR A 1 84 ? -5.569 -13.945 6.042 1.00 83.88 84 THR A C 1
ATOM 641 O O . THR A 1 84 ? -5.912 -14.492 7.088 1.00 83.88 84 THR A O 1
ATOM 644 N N . SER A 1 85 ? -5.015 -14.648 5.051 1.00 82.94 85 SER A N 1
ATOM 645 C CA . SER A 1 85 ? -4.701 -16.077 5.180 1.00 82.94 85 SER A CA 1
ATOM 646 C C . SER A 1 85 ? -3.690 -16.395 6.290 1.00 82.94 85 SER A C 1
ATOM 648 O O . SER A 1 85 ? -3.496 -17.566 6.605 1.00 82.94 85 SER A O 1
ATOM 650 N N . THR A 1 86 ? -2.999 -15.388 6.834 1.00 82.00 86 THR A N 1
ATOM 651 C CA . THR A 1 86 ? -1.970 -15.544 7.871 1.00 82.00 86 THR A CA 1
ATOM 652 C C . THR A 1 86 ? -2.411 -15.061 9.252 1.00 82.00 86 THR A C 1
ATOM 654 O O . THR A 1 86 ? -1.671 -15.280 10.207 1.00 82.00 86 THR A O 1
ATOM 657 N N . GLY A 1 87 ? -3.581 -14.428 9.379 1.00 83.75 87 GLY A N 1
ATOM 658 C CA . GLY A 1 87 ? -4.125 -13.948 10.653 1.00 83.75 87 GLY A CA 1
ATOM 659 C C . GLY A 1 87 ? -4.860 -12.615 10.527 1.00 83.75 87 GLY A C 1
ATOM 660 O O . GLY A 1 87 ? -5.094 -12.125 9.420 1.00 83.75 87 GLY A O 1
ATOM 661 N N . SER A 1 88 ? -5.208 -12.028 11.669 1.00 85.50 88 SER A N 1
ATOM 662 C CA . SER A 1 88 ? -5.916 -10.749 11.744 1.00 85.50 88 SER A CA 1
ATOM 663 C C . SER A 1 88 ? -4.940 -9.607 12.028 1.00 85.50 88 SER A C 1
ATOM 665 O O . SER A 1 88 ? -3.999 -9.742 12.807 1.00 85.50 88 SER A O 1
ATOM 667 N N . TYR A 1 89 ? -5.153 -8.467 11.377 1.00 85.69 89 TYR A N 1
ATOM 668 C CA . TYR A 1 89 ? -4.324 -7.273 11.524 1.00 85.69 89 TYR A CA 1
ATOM 669 C C . TYR A 1 89 ? -5.212 -6.091 11.889 1.00 85.69 89 TYR A C 1
ATOM 671 O O . TYR A 1 89 ? -6.188 -5.811 11.192 1.00 85.69 89 TYR A O 1
ATOM 679 N N . LEU A 1 90 ? -4.855 -5.374 12.950 1.00 84.69 90 LEU A N 1
ATOM 680 C CA . LEU A 1 90 ? -5.504 -4.113 13.293 1.00 84.69 90 LEU A CA 1
ATOM 681 C C . LEU A 1 90 ? -4.923 -2.977 12.453 1.00 84.69 90 LEU A C 1
ATOM 683 O O . LEU A 1 90 ? -3.720 -2.935 12.160 1.00 84.69 90 LEU A O 1
ATOM 687 N N . PHE A 1 91 ? -5.773 -2.005 12.138 1.00 83.50 91 PHE A N 1
ATOM 688 C CA . PHE A 1 91 ? -5.309 -0.700 11.698 1.00 83.50 91 PHE A CA 1
ATOM 689 C C . PHE A 1 91 ? -4.647 0.007 12.880 1.00 83.50 91 PHE A C 1
ATOM 691 O O . PHE A 1 91 ? -5.248 0.207 13.934 1.00 83.50 91 PHE A O 1
ATOM 698 N N . TYR A 1 92 ? -3.384 0.377 12.710 1.00 78.62 92 TYR A N 1
ATOM 699 C CA . TYR A 1 92 ? -2.574 0.990 13.757 1.00 78.62 92 TYR A CA 1
ATOM 700 C C . TYR A 1 92 ? -1.705 2.096 13.160 1.00 78.62 92 TYR A C 1
ATOM 702 O O . TYR A 1 92 ? -1.579 2.172 11.946 1.00 78.62 92 TYR A O 1
ATOM 710 N N . PHE A 1 93 ? -1.112 2.965 13.980 1.00 75.88 93 PHE A N 1
ATOM 711 C CA . PHE A 1 93 ? -0.135 3.952 13.524 1.00 75.88 93 PHE A CA 1
ATOM 712 C C . PHE A 1 93 ? 0.999 4.101 14.536 1.00 75.88 93 PHE A C 1
ATOM 714 O O . PHE A 1 93 ? 0.802 4.651 15.617 1.00 75.88 93 PHE A O 1
ATOM 721 N N . GLU A 1 94 ? 2.206 3.696 14.138 1.00 72.06 94 GLU A N 1
ATOM 722 C CA . GLU A 1 94 ? 3.448 3.991 14.857 1.00 72.06 94 GLU A CA 1
ATOM 723 C C . GLU A 1 94 ? 4.549 4.346 13.862 1.00 72.06 94 GLU A C 1
ATOM 725 O O . GLU A 1 94 ? 4.983 3.534 13.043 1.00 72.06 94 GLU A O 1
ATOM 730 N N . ASN A 1 95 ? 5.015 5.595 13.927 1.00 73.75 95 ASN A N 1
ATOM 731 C CA . ASN A 1 95 ? 5.973 6.153 12.975 1.00 73.75 95 ASN A CA 1
ATOM 732 C C . ASN A 1 95 ? 5.497 5.988 11.514 1.00 73.75 95 ASN A C 1
ATOM 734 O O . ASN A 1 95 ? 4.508 6.599 11.093 1.00 73.75 95 ASN A O 1
ATOM 738 N N . ILE A 1 96 ? 6.223 5.183 10.732 1.00 67.88 96 ILE A N 1
ATOM 739 C CA . ILE A 1 96 ? 5.925 4.890 9.325 1.00 67.88 96 ILE A CA 1
ATOM 740 C C . ILE A 1 96 ? 5.050 3.642 9.145 1.00 67.88 96 ILE A C 1
ATOM 742 O O . ILE A 1 96 ? 4.539 3.436 8.047 1.00 67.88 96 ILE A O 1
ATOM 746 N N . TYR A 1 97 ? 4.866 2.835 10.191 1.00 72.56 97 TYR A N 1
ATOM 747 C CA . TYR A 1 97 ? 4.129 1.574 10.150 1.00 72.56 97 TYR A CA 1
ATOM 748 C C . TYR A 1 97 ? 2.642 1.809 10.412 1.00 72.56 97 TYR A C 1
ATOM 750 O O . TYR A 1 97 ? 2.286 2.646 11.248 1.00 72.56 97 TYR A O 1
ATOM 758 N N . PHE A 1 98 ? 1.778 1.085 9.691 1.00 68.88 98 PHE A N 1
ATOM 759 C CA . PHE A 1 98 ? 0.328 1.301 9.771 1.00 68.88 98 PHE A CA 1
ATOM 760 C C . PHE A 1 98 ? -0.551 0.036 9.843 1.00 68.88 98 PHE A C 1
ATOM 762 O O . PHE A 1 98 ? -1.774 0.104 9.717 1.00 68.88 98 PHE A O 1
ATOM 769 N N . LEU A 1 99 ? 0.062 -1.129 10.059 1.00 66.81 99 LEU A N 1
ATOM 770 C CA . LEU A 1 99 ? -0.625 -2.392 10.333 1.00 66.81 99 LEU A CA 1
ATOM 771 C C . LEU A 1 99 ? 0.077 -3.082 11.501 1.00 66.81 99 LEU A C 1
ATOM 773 O O . LEU A 1 99 ? 1.305 -3.176 11.504 1.00 66.81 99 LEU A O 1
ATOM 777 N N . LEU A 1 100 ? -0.697 -3.566 12.473 1.00 65.00 100 LEU A N 1
ATOM 778 C CA . LEU A 1 100 ? -0.198 -4.333 13.614 1.00 65.00 100 LEU A CA 1
ATOM 779 C C . LEU A 1 100 ? -0.812 -5.735 13.583 1.00 65.00 100 LEU A C 1
ATOM 781 O O . LEU A 1 100 ? -2.028 -5.874 13.467 1.00 65.00 100 LEU A O 1
ATOM 785 N N . PHE A 1 101 ? 0.028 -6.765 13.675 1.00 58.75 101 PHE A N 1
ATOM 786 C CA . PHE A 1 101 ? -0.427 -8.150 13.809 1.00 58.75 101 PHE A CA 1
ATOM 787 C C . PHE A 1 101 ? -0.966 -8.395 15.222 1.00 58.75 101 PHE A C 1
ATOM 789 O O . PHE A 1 101 ? -0.321 -7.970 16.184 1.00 58.75 101 PHE A O 1
ATOM 796 N N . VAL A 1 102 ? -2.114 -9.071 15.336 1.00 53.47 102 VAL A N 1
ATOM 797 C CA . VAL A 1 102 ? -2.771 -9.403 16.614 1.00 53.47 102 VAL A CA 1
ATOM 798 C C . VAL A 1 102 ? -2.959 -10.901 16.764 1.00 53.47 102 VAL A C 1
ATOM 800 O O . VAL A 1 102 ? -3.323 -11.555 15.763 1.00 53.47 102 VAL A O 1
#

Sequence (102 aa):
MSDEGLNNKIGIDTKTGFVCGGNRWKFEAWIDNMGSSDKANNKGHPATPTDGSAVKLVGLSRTVIAWILQMNQEGHYPYDSVETSTGSYLFYFENIYFLLFV